Protein AF-A0A915N7B7-F1 (afdb_monomer_lite)

Structure (mmCIF, N/CA/C/O backbone):
data_AF-A0A915N7B7-F1
#
_entry.id   AF-A0A915N7B7-F1
#
loop_
_atom_site.group_PDB
_atom_site.id
_at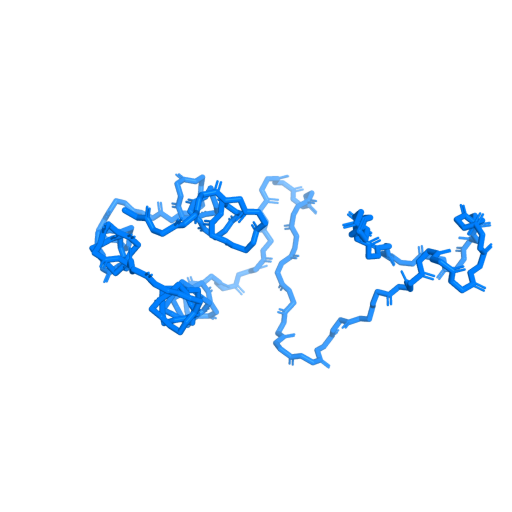om_site.type_symbol
_atom_site.label_atom_id
_atom_site.label_alt_id
_atom_site.label_comp_id
_atom_site.label_asym_id
_atom_site.label_entity_id
_atom_site.label_seq_id
_atom_site.pdbx_PDB_ins_code
_atom_site.Cartn_x
_atom_site.Cartn_y
_atom_site.Cartn_z
_atom_site.occupancy
_atom_site.B_iso_or_equiv
_atom_site.auth_seq_id
_atom_site.auth_comp_id
_atom_site.auth_asym_id
_atom_site.auth_atom_id
_atom_site.pdbx_PDB_model_num
ATOM 1 N N . SER A 1 1 ? 10.522 12.553 -2.591 1.00 73.94 1 SER A N 1
ATOM 2 C CA . SER A 1 1 ? 10.104 11.156 -2.805 1.00 73.94 1 SER A CA 1
ATOM 3 C C . SER A 1 1 ? 10.480 10.708 -4.208 1.00 73.94 1 SER A C 1
ATOM 5 O O . SER A 1 1 ? 10.306 11.485 -5.141 1.00 73.94 1 SER A O 1
ATOM 7 N N . PHE A 1 2 ? 11.013 9.488 -4.329 1.00 74.69 2 PHE A N 1
ATOM 8 C CA . PHE A 1 2 ? 11.539 8.874 -5.553 1.00 74.69 2 PHE A CA 1
ATOM 9 C C . PHE A 1 2 ? 10.452 8.604 -6.595 1.00 74.69 2 PHE A C 1
ATOM 11 O O . PHE A 1 2 ? 10.603 8.986 -7.751 1.00 74.69 2 PHE A O 1
ATOM 18 N N . HIS A 1 3 ? 9.342 7.979 -6.188 1.00 70.62 3 HIS A N 1
ATOM 19 C CA . HIS A 1 3 ? 8.145 7.887 -7.017 1.00 70.62 3 HIS A CA 1
ATOM 20 C C . HIS A 1 3 ? 6.885 7.710 -6.153 1.00 70.62 3 HIS A C 1
ATOM 22 O O . HIS A 1 3 ? 6.866 6.943 -5.191 1.00 70.62 3 HIS A O 1
ATOM 28 N N . GLY A 1 4 ? 5.820 8.430 -6.512 1.00 67.69 4 GLY A N 1
ATOM 29 C CA . GLY A 1 4 ? 4.509 8.386 -5.857 1.00 67.69 4 GLY A CA 1
ATOM 30 C C . GLY A 1 4 ? 3.477 7.598 -6.660 1.00 67.69 4 GLY A C 1
ATOM 31 O O . GLY A 1 4 ? 2.352 8.052 -6.802 1.00 67.69 4 GLY A O 1
ATOM 32 N N . THR A 1 5 ? 3.863 6.462 -7.244 1.00 78.00 5 THR A N 1
ATOM 33 C CA . THR A 1 5 ? 2.971 5.581 -8.030 1.00 78.00 5 THR A CA 1
ATOM 34 C C . THR A 1 5 ? 2.960 4.170 -7.430 1.00 78.00 5 THR A C 1
ATOM 36 O O . THR A 1 5 ? 3.646 3.929 -6.434 1.00 78.00 5 THR A O 1
ATOM 39 N N . ASP A 1 6 ? 2.161 3.254 -7.987 1.00 82.38 6 ASP A N 1
ATOM 40 C CA . ASP A 1 6 ? 2.081 1.836 -7.588 1.00 82.38 6 ASP A CA 1
ATOM 41 C C . ASP A 1 6 ? 2.086 1.640 -6.054 1.00 82.38 6 ASP A C 1
ATOM 43 O O . ASP A 1 6 ? 1.207 2.147 -5.347 1.00 82.38 6 ASP A O 1
ATOM 47 N N . ASN A 1 7 ? 3.111 0.967 -5.522 1.00 84.88 7 ASN A N 1
ATOM 48 C CA . ASN A 1 7 ? 3.230 0.655 -4.108 1.00 84.88 7 ASN A CA 1
ATOM 49 C C . ASN A 1 7 ? 3.411 1.907 -3.238 1.00 84.88 7 ASN A C 1
ATOM 51 O O . ASN A 1 7 ? 2.825 1.972 -2.159 1.00 84.88 7 ASN A O 1
ATOM 55 N N . GLY A 1 8 ? 4.161 2.915 -3.690 1.00 87.81 8 GLY A N 1
ATOM 56 C CA . GLY A 1 8 ? 4.338 4.162 -2.941 1.00 87.81 8 GLY A CA 1
ATOM 57 C C . GLY A 1 8 ? 3.014 4.899 -2.726 1.00 87.81 8 GLY A C 1
ATOM 58 O O . GLY A 1 8 ? 2.670 5.248 -1.595 1.00 87.81 8 GLY A O 1
ATOM 59 N N . ALA A 1 9 ? 2.234 5.057 -3.799 1.00 88.69 9 ALA A N 1
ATOM 60 C CA . ALA A 1 9 ? 0.935 5.728 -3.760 1.00 88.69 9 ALA A CA 1
ATOM 61 C C . ALA A 1 9 ? -0.075 4.999 -2.872 1.00 88.69 9 ALA A C 1
ATOM 63 O O . ALA A 1 9 ? -0.670 5.603 -1.981 1.00 88.69 9 ALA A O 1
ATOM 64 N N . ILE A 1 10 ? -0.273 3.696 -3.103 1.00 88.44 10 ILE A N 1
ATOM 65 C CA . ILE A 1 10 ? -1.339 2.954 -2.424 1.00 88.44 10 ILE A CA 1
ATOM 66 C C . ILE A 1 10 ? -1.076 2.833 -0.919 1.00 88.44 10 ILE A C 1
ATOM 68 O O . ILE A 1 10 ? -2.007 2.969 -0.131 1.00 88.44 10 ILE A O 1
ATOM 72 N N . HIS A 1 11 ? 0.183 2.660 -0.493 1.00 90.75 11 HIS A N 1
ATOM 73 C CA . HIS A 1 11 ? 0.521 2.616 0.934 1.00 90.75 11 HIS A CA 1
ATOM 74 C C . HIS A 1 11 ? 0.332 3.991 1.592 1.00 90.75 11 HIS A C 1
ATOM 76 O O . HIS A 1 11 ? -0.193 4.058 2.703 1.00 90.75 11 HIS A O 1
ATOM 82 N N . GLY A 1 12 ? 0.682 5.083 0.899 1.00 90.12 12 GLY A N 1
ATOM 83 C CA . GLY A 1 12 ? 0.395 6.446 1.358 1.00 90.12 12 GLY A CA 1
ATOM 84 C C . GLY A 1 12 ? -1.105 6.697 1.535 1.00 90.12 12 GLY A C 1
ATOM 85 O O . GLY A 1 12 ? -1.538 7.093 2.616 1.00 90.12 12 GLY A O 1
ATOM 86 N N . LEU A 1 13 ? -1.908 6.360 0.521 1.00 89.75 13 LEU A N 1
ATOM 87 C CA . LEU A 1 13 ? -3.366 6.500 0.554 1.00 89.75 13 LEU A CA 1
ATOM 88 C C . LEU A 1 13 ? -4.005 5.683 1.685 1.00 89.75 13 LEU A C 1
ATOM 90 O O . LEU A 1 13 ? -4.920 6.159 2.354 1.00 89.75 13 LEU A O 1
ATOM 94 N N . PHE A 1 14 ? -3.547 4.449 1.911 1.00 89.06 14 PHE A N 1
ATOM 95 C CA . PHE A 1 14 ? -4.073 3.612 2.991 1.00 89.06 14 PHE A CA 1
ATOM 96 C C . PHE A 1 14 ? -3.790 4.214 4.368 1.00 89.06 14 PHE A C 1
ATOM 98 O O . PHE A 1 14 ? -4.681 4.237 5.217 1.00 89.06 14 PHE A O 1
ATOM 105 N N . MET A 1 15 ? -2.583 4.744 4.579 1.00 88.56 15 MET A N 1
ATOM 106 C CA . MET A 1 15 ? -2.255 5.465 5.809 1.00 88.56 15 MET A CA 1
ATOM 107 C C . MET A 1 15 ? -3.113 6.726 5.959 1.00 88.56 15 MET A C 1
ATOM 109 O O . MET A 1 15 ? -3.594 7.020 7.050 1.00 88.56 15 MET A O 1
ATOM 113 N N . GLU A 1 16 ? -3.364 7.454 4.873 1.00 89.44 16 GLU A N 1
ATOM 114 C CA . GLU A 1 16 ? -4.205 8.650 4.900 1.00 89.44 16 GLU A CA 1
ATOM 115 C C . GLU A 1 16 ? -5.674 8.343 5.232 1.00 89.44 16 GLU A C 1
ATOM 117 O O . GLU A 1 16 ? -6.289 9.021 6.058 1.00 89.44 16 GLU A O 1
ATOM 122 N N . LYS A 1 17 ? -6.247 7.304 4.622 1.00 89.38 17 LYS A N 1
ATOM 123 C CA . LYS A 1 17 ? -7.665 6.970 4.798 1.00 89.38 17 LYS A CA 1
ATOM 124 C C . LYS A 1 17 ? -7.964 6.206 6.078 1.00 89.38 17 LYS A C 1
ATOM 126 O O . LYS A 1 17 ? -9.039 6.384 6.643 1.00 89.38 17 LYS A O 1
ATOM 131 N N . PHE A 1 18 ? -7.065 5.321 6.500 1.00 86.12 18 PHE A N 1
ATOM 132 C CA . PHE A 1 18 ? -7.404 4.289 7.484 1.00 86.12 18 PHE A CA 1
ATOM 133 C C . PHE A 1 18 ? -6.527 4.303 8.737 1.00 86.12 18 PHE A C 1
ATOM 135 O O . PHE A 1 18 ? -6.779 3.523 9.653 1.00 86.12 18 PHE A O 1
ATOM 142 N N . SER A 1 19 ? -5.525 5.182 8.811 1.00 83.88 19 SER A N 1
ATOM 143 C CA . SER A 1 19 ? -4.646 5.300 9.975 1.00 83.88 19 SER A CA 1
ATOM 144 C C . SER A 1 19 ? -4.838 6.633 10.709 1.00 83.88 19 SER A C 1
ATOM 146 O O . SER A 1 19 ? -5.174 7.656 10.108 1.00 83.88 19 SER A O 1
ATOM 148 N N . SER A 1 20 ? -4.590 6.662 12.024 1.00 84.31 20 SER A N 1
ATOM 149 C CA . SER A 1 20 ? -4.550 7.921 12.787 1.00 84.31 20 SER A CA 1
ATOM 150 C C . SER A 1 20 ? -3.394 8.813 12.316 1.00 84.31 20 SER A C 1
ATOM 152 O O . SER A 1 20 ? -2.429 8.329 11.713 1.00 84.31 20 SER A O 1
ATOM 154 N N . GLN A 1 21 ? -3.473 10.119 12.591 1.00 84.19 21 GLN A N 1
ATOM 155 C CA . GLN A 1 21 ? -2.412 11.068 12.231 1.00 84.19 21 GLN A CA 1
ATOM 156 C C . GLN A 1 21 ? -1.074 10.707 12.892 1.00 84.19 21 GLN A C 1
ATOM 158 O O . GLN A 1 21 ? -0.035 10.730 12.239 1.00 84.19 21 GLN A O 1
ATOM 163 N N . GLU A 1 22 ? -1.104 10.303 14.165 1.00 84.06 22 GLU A N 1
ATOM 164 C CA . GLU A 1 22 ? 0.090 9.853 14.888 1.00 84.06 22 GLU A CA 1
ATOM 165 C C . GLU A 1 22 ? 0.788 8.703 14.148 1.00 84.06 22 GLU A C 1
ATOM 167 O O . GLU A 1 22 ? 2.001 8.717 13.952 1.00 84.06 22 GLU A O 1
ATOM 172 N N . HIS A 1 23 ? 0.018 7.719 13.685 1.00 79.94 23 HIS A N 1
ATOM 173 C CA . HIS A 1 23 ? 0.550 6.567 12.969 1.00 79.94 23 HIS A CA 1
ATOM 174 C C . HIS A 1 23 ? 1.050 6.913 11.559 1.00 79.94 23 HIS A C 1
ATOM 176 O O . HIS A 1 23 ? 2.065 6.363 11.137 1.00 79.94 23 HIS A O 1
ATOM 182 N N . ARG A 1 24 ? 0.401 7.846 10.846 1.00 83.88 24 ARG A N 1
ATOM 183 C CA . ARG A 1 24 ? 0.888 8.357 9.547 1.00 83.88 24 ARG A CA 1
ATOM 184 C C . ARG A 1 24 ? 2.296 8.922 9.662 1.00 83.88 24 ARG A C 1
ATOM 186 O O . ARG A 1 24 ? 3.184 8.529 8.904 1.00 83.88 24 ARG A O 1
ATOM 193 N N . ASN A 1 25 ? 2.507 9.772 10.663 1.00 85.94 25 ASN A N 1
ATOM 194 C CA . ASN A 1 25 ? 3.767 10.482 10.854 1.00 85.94 25 ASN A CA 1
ATOM 195 C C . ASN A 1 25 ? 4.954 9.526 11.085 1.00 85.94 25 ASN A C 1
ATOM 197 O O . ASN A 1 25 ? 6.081 9.864 10.733 1.00 85.94 25 ASN A O 1
ATOM 201 N N . LYS A 1 26 ? 4.719 8.311 11.610 1.00 88.25 26 LYS A N 1
ATOM 202 C CA . LYS A 1 26 ? 5.781 7.324 11.892 1.00 88.25 26 LYS A CA 1
ATOM 203 C C . LYS A 1 26 ? 6.471 6.780 10.637 1.00 88.25 26 LYS A C 1
ATOM 205 O O . LYS A 1 26 ? 7.650 6.451 10.704 1.00 88.25 26 LYS A O 1
ATOM 210 N N . CYS A 1 27 ? 5.767 6.689 9.508 1.00 90.94 27 CYS A N 1
ATOM 211 C CA . CYS A 1 27 ? 6.338 6.177 8.254 1.00 90.94 27 CYS A CA 1
ATOM 212 C C . CYS A 1 27 ? 6.525 7.260 7.185 1.00 90.94 27 CYS A C 1
ATOM 214 O O . CYS A 1 27 ? 7.330 7.073 6.276 1.00 90.94 27 CYS A O 1
ATOM 216 N N . GLN A 1 28 ? 5.797 8.378 7.267 1.00 89.69 28 GLN A N 1
ATOM 217 C CA . GLN A 1 28 ? 5.723 9.377 6.199 1.00 89.69 28 GLN A CA 1
ATOM 218 C C . GLN A 1 28 ? 7.090 9.955 5.798 1.00 89.69 28 GLN A C 1
ATOM 220 O O . GLN A 1 28 ? 7.385 10.046 4.605 1.00 89.69 28 GLN A O 1
ATOM 225 N N . HIS A 1 29 ? 7.956 10.233 6.775 1.00 91.38 29 HIS A N 1
ATOM 226 C CA . HIS A 1 29 ? 9.314 10.725 6.535 1.00 91.38 29 HIS A CA 1
ATOM 227 C C . HIS A 1 29 ? 10.115 9.833 5.566 1.00 91.38 29 HIS A C 1
ATOM 229 O O . HIS A 1 29 ? 10.811 10.343 4.691 1.00 91.38 29 HIS A O 1
ATOM 235 N N . LEU A 1 30 ? 9.967 8.503 5.655 1.00 92.94 30 LEU A N 1
ATOM 236 C CA . LEU A 1 30 ? 10.669 7.548 4.785 1.00 92.94 30 LEU A CA 1
ATOM 237 C C . LEU A 1 30 ? 10.270 7.711 3.312 1.00 92.94 30 LEU A C 1
ATOM 239 O O . LEU A 1 30 ? 11.096 7.535 2.419 1.00 92.94 30 LEU A O 1
ATOM 243 N N . CYS A 1 31 ? 9.009 8.063 3.050 1.00 90.25 31 CYS A N 1
ATOM 244 C CA . CYS A 1 31 ? 8.549 8.356 1.697 1.00 90.25 31 CYS A CA 1
ATOM 245 C C . CYS A 1 31 ? 9.164 9.665 1.189 1.00 90.25 31 CYS A C 1
ATOM 247 O O . CYS A 1 31 ? 9.662 9.721 0.062 1.00 90.25 31 CYS A O 1
ATOM 249 N N . GLU A 1 32 ? 9.179 10.707 2.022 1.00 90.06 32 GLU A N 1
ATOM 250 C CA . GLU A 1 32 ? 9.675 12.041 1.668 1.00 90.06 32 GLU A CA 1
ATOM 251 C C . GLU A 1 32 ? 11.141 12.006 1.230 1.00 90.06 32 GLU A C 1
ATOM 253 O O . GLU A 1 32 ? 11.468 12.549 0.167 1.00 90.06 32 GLU A O 1
ATOM 258 N N . ILE A 1 33 ? 11.985 11.289 1.982 1.00 92.88 33 ILE A N 1
ATOM 259 C CA . ILE A 1 33 ? 13.426 11.180 1.717 1.00 92.88 33 ILE A CA 1
ATOM 260 C C . ILE A 1 33 ? 13.809 10.098 0.706 1.00 92.88 33 ILE A C 1
ATOM 262 O O . ILE A 1 33 ? 14.989 9.981 0.384 1.00 92.88 33 ILE A O 1
ATOM 266 N N . SER A 1 34 ? 12.854 9.303 0.216 1.00 92.69 34 SER A N 1
ATOM 267 C CA . SER A 1 34 ? 13.161 8.206 -0.705 1.00 92.69 34 SER A CA 1
ATOM 268 C C . SER A 1 34 ? 13.804 8.712 -2.000 1.00 92.69 34 SER A C 1
ATOM 270 O O . SER A 1 34 ? 13.329 9.681 -2.602 1.00 92.69 34 SER A O 1
ATOM 272 N N . LYS A 1 35 ? 14.879 8.044 -2.436 1.00 93.00 35 LYS A N 1
ATOM 273 C CA . LYS A 1 35 ? 15.641 8.353 -3.662 1.00 93.00 35 LYS A CA 1
ATOM 274 C C . LYS A 1 35 ? 15.758 7.177 -4.625 1.00 93.00 35 LYS A C 1
ATOM 276 O O . LYS A 1 35 ? 16.243 7.359 -5.736 1.00 93.00 35 LYS A O 1
ATOM 281 N N . ASN A 1 36 ? 15.358 5.981 -4.206 1.00 91.19 36 ASN A N 1
ATOM 282 C CA . ASN A 1 36 ? 15.405 4.771 -5.018 1.00 91.19 36 ASN A CA 1
ATOM 283 C C . ASN A 1 36 ? 14.329 3.760 -4.575 1.00 91.19 36 ASN A C 1
ATOM 285 O O . ASN A 1 36 ? 13.628 3.956 -3.578 1.00 91.19 36 ASN A O 1
ATOM 289 N N . PHE A 1 37 ? 14.210 2.654 -5.315 1.00 88.44 37 PHE A N 1
ATOM 290 C CA . PHE A 1 37 ? 13.260 1.580 -5.008 1.00 88.44 37 PHE A CA 1
ATOM 291 C C . PHE A 1 37 ? 13.501 0.918 -3.644 1.00 88.44 37 PHE A C 1
ATOM 293 O O . PHE A 1 37 ? 12.542 0.480 -3.014 1.00 88.44 37 PHE A O 1
ATOM 300 N N . GLY A 1 38 ? 14.746 0.854 -3.167 1.00 91.56 38 GLY A N 1
ATOM 301 C CA . GLY A 1 38 ? 15.079 0.328 -1.842 1.00 91.56 38 GLY A CA 1
ATOM 302 C C . GLY A 1 38 ? 14.546 1.214 -0.715 1.00 91.56 38 GLY A C 1
ATOM 303 O O . GLY A 1 38 ? 13.910 0.719 0.219 1.00 91.56 38 GLY A O 1
ATOM 304 N N . ASP A 1 39 ? 14.712 2.530 -0.837 1.00 92.38 39 ASP A N 1
ATOM 305 C CA . ASP A 1 39 ? 14.159 3.491 0.123 1.00 92.38 39 ASP A CA 1
ATOM 306 C C . ASP A 1 39 ? 12.625 3.432 0.127 1.00 92.38 39 ASP A C 1
ATOM 308 O O . ASP A 1 39 ? 11.990 3.385 1.183 1.00 92.38 39 ASP A O 1
ATOM 312 N N . LEU A 1 40 ? 12.010 3.356 -1.060 1.00 91.19 40 LEU A N 1
ATOM 313 C CA . LEU A 1 40 ? 10.559 3.230 -1.177 1.00 91.19 40 LEU A CA 1
ATOM 314 C C . LEU A 1 40 ? 10.053 1.906 -0.590 1.00 91.19 40 LEU A C 1
ATOM 316 O O . LEU A 1 40 ? 9.037 1.882 0.105 1.00 91.19 40 LEU A O 1
ATOM 320 N N . ASN A 1 41 ? 10.775 0.806 -0.806 1.00 91.81 41 ASN A N 1
ATOM 321 C CA . ASN A 1 41 ? 10.458 -0.472 -0.180 1.00 91.81 41 ASN A CA 1
ATOM 322 C C . ASN A 1 41 ? 10.495 -0.353 1.353 1.00 91.81 41 ASN A C 1
ATOM 324 O O . ASN A 1 41 ? 9.594 -0.853 2.025 1.00 91.81 41 ASN A O 1
ATOM 328 N N . THR A 1 42 ? 11.456 0.390 1.905 1.00 94.25 42 THR A N 1
ATOM 329 C CA . THR A 1 42 ? 11.554 0.652 3.351 1.00 94.25 42 THR A CA 1
ATOM 330 C C . THR A 1 42 ? 10.309 1.373 3.880 1.00 94.25 42 THR A C 1
ATOM 332 O O . THR A 1 42 ? 9.728 0.948 4.883 1.00 94.25 42 THR A O 1
ATOM 335 N N . PHE A 1 43 ? 9.821 2.391 3.164 1.00 92.75 43 PHE A N 1
ATOM 336 C CA . PHE A 1 43 ? 8.534 3.028 3.459 1.00 92.75 43 PHE A CA 1
ATOM 337 C C . PHE A 1 43 ? 7.365 2.025 3.427 1.00 92.75 43 PHE A C 1
ATOM 339 O O . PHE A 1 43 ? 6.585 1.951 4.379 1.00 92.75 43 PHE A O 1
ATOM 346 N N . THR A 1 44 ? 7.251 1.209 2.373 1.00 91.81 44 THR A N 1
ATOM 347 C CA . THR A 1 44 ? 6.132 0.255 2.231 1.00 91.81 44 THR A CA 1
ATOM 348 C C . THR A 1 44 ? 6.125 -0.805 3.337 1.00 91.81 44 THR A C 1
ATOM 350 O O . THR A 1 44 ? 5.064 -1.154 3.857 1.00 91.81 44 THR A O 1
ATOM 353 N N . VAL A 1 45 ? 7.303 -1.278 3.759 1.00 92.38 45 VAL A N 1
ATOM 354 C CA . VAL A 1 45 ? 7.459 -2.224 4.871 1.00 92.38 45 VAL A CA 1
ATOM 355 C C . VAL A 1 45 ? 7.036 -1.583 6.191 1.00 92.38 45 VAL A C 1
ATOM 357 O O . VAL A 1 45 ? 6.330 -2.230 6.967 1.00 92.38 45 VAL A O 1
ATOM 360 N N . CYS A 1 46 ? 7.401 -0.318 6.430 1.00 92.50 46 CYS A N 1
ATOM 361 C CA . CYS A 1 46 ? 6.954 0.427 7.609 1.00 92.50 46 CYS A CA 1
ATOM 362 C C . CYS A 1 46 ? 5.422 0.471 7.684 1.00 92.50 46 CYS A C 1
ATOM 364 O O . CYS A 1 46 ? 4.841 0.071 8.695 1.00 92.50 46 CYS A O 1
ATOM 366 N N . VAL A 1 47 ? 4.765 0.868 6.587 1.00 91.38 47 VAL A N 1
ATOM 367 C CA . VAL A 1 47 ? 3.298 0.941 6.510 1.00 91.38 47 VAL A CA 1
ATOM 368 C C . VAL A 1 47 ? 2.659 -0.423 6.763 1.00 91.38 47 VAL A C 1
ATOM 370 O O . VAL A 1 47 ? 1.762 -0.530 7.596 1.00 91.38 47 VAL A O 1
ATOM 373 N N . ARG A 1 48 ? 3.135 -1.487 6.103 1.00 88.75 48 ARG A N 1
ATOM 374 C CA . ARG A 1 48 ? 2.598 -2.847 6.288 1.00 88.75 48 ARG A CA 1
ATOM 375 C C . ARG A 1 48 ? 2.683 -3.303 7.740 1.00 88.75 48 ARG A C 1
ATOM 377 O O . ARG A 1 48 ? 1.691 -3.779 8.279 1.00 88.75 48 ARG A O 1
ATOM 384 N N . ASN A 1 49 ? 3.831 -3.101 8.382 1.00 88.12 49 ASN A N 1
ATOM 385 C CA . ASN A 1 49 ? 4.050 -3.489 9.774 1.00 88.12 49 ASN A CA 1
ATOM 386 C C . ASN A 1 49 ? 3.083 -2.758 10.722 1.00 88.12 49 ASN A C 1
ATOM 388 O O . ASN A 1 49 ? 2.495 -3.375 11.611 1.00 88.12 49 ASN A O 1
ATOM 392 N N . PHE A 1 50 ? 2.864 -1.458 10.497 1.00 85.62 50 PHE A N 1
ATOM 393 C CA . PHE A 1 50 ? 1.890 -0.680 11.264 1.00 85.62 50 PHE A CA 1
ATOM 394 C C . PHE A 1 50 ? 0.460 -1.179 11.070 1.00 85.62 50 PHE A C 1
ATOM 396 O O . PHE A 1 50 ? -0.236 -1.457 12.048 1.00 85.62 50 PHE A O 1
ATOM 403 N N . MET A 1 51 ? 0.041 -1.329 9.816 1.00 81.31 51 MET A N 1
ATOM 404 C CA . MET A 1 51 ? -1.318 -1.735 9.460 1.00 81.31 51 MET A CA 1
ATOM 405 C C . MET A 1 51 ? -1.636 -3.146 9.978 1.00 81.31 51 MET A C 1
ATOM 407 O O . MET A 1 51 ? -2.708 -3.376 10.531 1.00 81.31 51 MET A O 1
ATOM 411 N N . GLU A 1 52 ? -0.693 -4.087 9.881 1.00 80.12 52 GLU A N 1
ATOM 412 C CA . GLU A 1 52 ? -0.867 -5.457 10.381 1.00 80.12 52 GLU A CA 1
ATOM 413 C C . GLU A 1 52 ? -1.021 -5.535 11.906 1.00 80.12 52 GLU A C 1
ATOM 415 O O . GLU A 1 52 ? -1.775 -6.385 12.389 1.00 80.12 52 GLU A O 1
ATOM 420 N N . LYS A 1 53 ? -0.320 -4.670 12.653 1.00 77.81 53 LYS A N 1
ATOM 421 C CA . LYS A 1 53 ? -0.326 -4.657 14.125 1.00 77.81 53 LYS A CA 1
ATOM 422 C C . LYS A 1 53 ? -1.513 -3.918 14.730 1.00 77.81 53 LYS A C 1
ATOM 424 O O . LYS A 1 53 ? -1.991 -4.315 15.785 1.00 77.81 53 LYS A O 1
ATOM 429 N N . GLN A 1 54 ? -1.952 -2.827 14.107 1.00 68.62 54 GLN A N 1
ATOM 430 C CA . GLN A 1 54 ? -2.940 -1.922 14.706 1.00 68.62 54 GLN A CA 1
ATOM 431 C C . GLN A 1 54 ? -4.385 -2.238 14.298 1.00 68.62 54 GLN A C 1
ATOM 433 O O . GLN A 1 54 ? -5.325 -1.804 14.958 1.00 68.62 54 GLN A O 1
ATOM 438 N N . MET A 1 55 ? -4.601 -2.988 13.215 1.00 69.75 55 MET A N 1
ATOM 439 C CA . MET A 1 55 ? -5.934 -3.134 12.627 1.00 69.75 55 MET A CA 1
ATOM 440 C C . MET A 1 55 ? -6.539 -4.496 12.955 1.00 69.75 55 MET A C 1
ATOM 442 O O . MET A 1 55 ? -6.447 -5.434 12.166 1.00 69.75 55 MET A O 1
ATOM 446 N N . VAL A 1 56 ? -7.197 -4.576 14.117 1.00 63.94 56 VAL A N 1
ATOM 447 C CA . VAL A 1 56 ? -7.823 -5.797 14.665 1.00 63.94 56 VAL A CA 1
ATOM 448 C C . VAL A 1 56 ? -8.723 -6.506 13.643 1.00 63.94 56 VAL A C 1
ATOM 450 O O . VAL A 1 56 ? -8.633 -7.720 13.496 1.00 63.94 56 VAL A O 1
ATOM 453 N N . ASN A 1 57 ? -9.521 -5.758 12.869 1.00 69.88 57 ASN A N 1
ATOM 454 C CA . ASN A 1 57 ? -10.471 -6.338 11.909 1.00 69.88 57 ASN A CA 1
ATOM 455 C C . ASN A 1 57 ? -10.014 -6.329 10.441 1.00 69.88 57 ASN A C 1
ATOM 457 O O . ASN A 1 57 ? -10.767 -6.813 9.596 1.00 69.88 57 ASN A O 1
ATOM 461 N N . ARG A 1 58 ? -8.814 -5.798 10.125 1.00 79.81 58 ARG A N 1
ATOM 462 C CA . ARG A 1 58 ? -8.186 -5.699 8.776 1.00 79.81 58 ARG A CA 1
ATOM 463 C C . ARG A 1 58 ? -9.142 -5.416 7.606 1.00 79.81 58 ARG A C 1
ATOM 465 O O . ARG A 1 58 ? -8.876 -5.786 6.465 1.00 79.81 58 ARG A O 1
ATOM 472 N N . THR A 1 59 ? -10.265 -4.784 7.896 1.00 86.81 59 THR A N 1
ATOM 473 C CA . THR A 1 59 ? -11.391 -4.592 6.998 1.00 86.81 59 THR A CA 1
ATOM 474 C C . THR A 1 59 ? -11.844 -3.159 7.198 1.00 86.81 59 THR A C 1
ATOM 476 O O . THR A 1 59 ? -12.056 -2.727 8.331 1.00 86.81 59 THR A O 1
ATOM 479 N N . PHE A 1 60 ? -11.957 -2.422 6.103 1.00 84.75 60 PHE A N 1
ATOM 480 C CA . PHE A 1 60 ? -12.213 -0.986 6.078 1.00 84.75 60 PHE A CA 1
ATOM 481 C C . PHE A 1 60 ? -13.371 -0.683 5.137 1.00 84.75 60 PHE A C 1
ATOM 483 O O . PHE A 1 60 ? -13.829 -1.558 4.394 1.00 84.75 60 PHE A O 1
ATOM 490 N N . ASP A 1 61 ? -13.841 0.565 5.182 1.00 88.00 61 ASP A N 1
ATOM 491 C CA . ASP A 1 61 ? -14.898 1.071 4.299 1.00 88.00 61 ASP A CA 1
ATOM 492 C C . ASP A 1 61 ? -16.135 0.150 4.274 1.00 88.00 61 ASP A C 1
ATOM 494 O O . ASP A 1 61 ? -16.596 -0.313 3.230 1.00 88.00 61 ASP A O 1
ATOM 498 N N . GLY A 1 62 ? -16.608 -0.225 5.468 1.00 87.50 62 GLY A N 1
ATOM 499 C CA . GLY A 1 62 ? -17.792 -1.071 5.633 1.00 87.50 62 GLY A CA 1
ATOM 500 C C . GLY A 1 62 ? -17.679 -2.479 5.036 1.00 87.50 62 GLY A C 1
ATOM 501 O O . GLY A 1 62 ? -18.703 -3.076 4.728 1.00 87.50 62 GLY A O 1
ATOM 502 N N . GLY A 1 63 ? -16.467 -3.013 4.837 1.00 86.44 63 GLY A N 1
ATOM 503 C CA . GLY A 1 63 ? -16.272 -4.347 4.250 1.00 86.44 63 GLY A CA 1
ATOM 504 C C . GLY A 1 63 ? -15.685 -4.350 2.844 1.00 86.44 63 GLY A C 1
ATOM 505 O O . GLY A 1 63 ? -15.280 -5.407 2.365 1.00 86.44 63 GLY A O 1
ATOM 506 N N . LYS A 1 64 ? -15.611 -3.188 2.188 1.00 85.56 64 LYS A N 1
ATOM 507 C CA . LYS A 1 64 ? -15.186 -3.075 0.784 1.00 85.56 64 LYS A CA 1
ATOM 508 C C . LYS A 1 64 ? -13.682 -3.227 0.589 1.00 85.56 64 LYS A C 1
ATOM 510 O O . LYS A 1 64 ? -13.239 -3.585 -0.497 1.00 85.56 64 LYS A O 1
ATOM 515 N N . VAL A 1 65 ? -12.894 -2.961 1.627 1.00 86.19 65 VAL A N 1
ATOM 516 C CA . VAL A 1 65 ? -11.437 -3.098 1.590 1.00 86.19 65 VAL A CA 1
ATOM 517 C C . VAL A 1 65 ? -11.018 -4.094 2.654 1.00 86.19 65 VAL A C 1
ATOM 51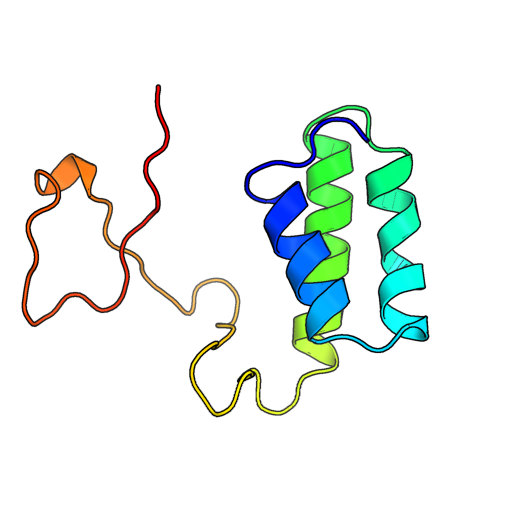9 O O . VAL A 1 65 ? -11.350 -3.917 3.822 1.00 86.19 65 VAL A O 1
ATOM 522 N N . ARG A 1 66 ? -10.257 -5.122 2.273 1.00 86.00 66 ARG A N 1
ATOM 523 C CA . ARG A 1 66 ? -9.703 -6.115 3.200 1.00 86.00 66 ARG A CA 1
ATOM 524 C C . ARG A 1 66 ? -8.203 -6.267 2.988 1.00 86.00 66 ARG A C 1
ATOM 526 O O . ARG A 1 66 ? -7.752 -6.490 1.869 1.00 86.00 66 ARG A O 1
ATOM 533 N N . LEU A 1 67 ? -7.445 -6.180 4.077 1.00 84.06 67 LEU A N 1
ATOM 534 C CA . LEU A 1 67 ? -6.010 -6.427 4.103 1.00 84.06 67 LEU A CA 1
ATOM 535 C C . LEU A 1 67 ? -5.743 -7.882 4.505 1.00 84.06 67 LEU A C 1
ATOM 537 O O . LEU A 1 67 ? -6.109 -8.320 5.597 1.00 84.06 67 LEU A O 1
ATOM 541 N N . PHE A 1 68 ? -5.075 -8.626 3.630 1.00 82.31 68 PHE A N 1
ATOM 542 C CA . PHE A 1 68 ? -4.651 -9.995 3.913 1.00 82.31 68 PHE A CA 1
ATOM 543 C C . PHE A 1 68 ? -3.258 -10.014 4.553 1.00 82.31 68 PHE A C 1
ATOM 545 O O . PHE A 1 68 ? -2.419 -9.185 4.193 1.00 82.31 68 PHE A O 1
ATOM 552 N N . PRO A 1 69 ? -2.982 -10.954 5.480 1.00 79.38 69 PRO A N 1
ATOM 553 C CA . PRO A 1 69 ? -1.612 -11.243 5.885 1.00 79.38 69 PRO A CA 1
ATOM 554 C C . PRO A 1 69 ? -0.723 -11.536 4.671 1.00 79.38 69 PRO A C 1
ATOM 556 O O . PRO A 1 69 ? -1.186 -12.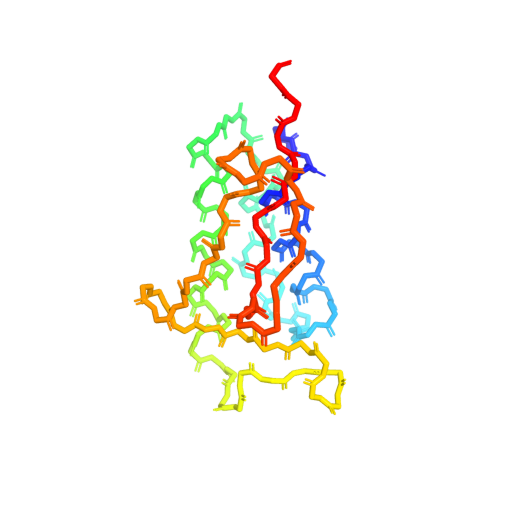063 3.651 1.00 79.38 69 PRO A O 1
ATOM 559 N N . LYS A 1 70 ? 0.576 -11.258 4.803 1.00 79.25 70 LYS A N 1
ATOM 560 C CA . LYS A 1 70 ? 1.562 -11.681 3.806 1.00 79.25 70 LYS A CA 1
ATOM 561 C C . LYS A 1 70 ? 1.404 -13.179 3.499 1.00 79.25 70 LYS A C 1
ATOM 563 O O . LYS A 1 70 ? 1.306 -13.990 4.413 1.00 79.25 70 LYS A O 1
ATOM 568 N N . ALA A 1 71 ? 1.398 -13.516 2.208 1.00 80.06 71 ALA A N 1
ATOM 569 C CA . ALA A 1 71 ? 1.238 -14.879 1.685 1.00 80.06 71 ALA A CA 1
ATOM 570 C C . ALA A 1 71 ? -0.112 -15.571 1.986 1.00 80.06 71 ALA A C 1
ATOM 572 O O . ALA A 1 71 ? -0.235 -16.772 1.773 1.00 80.06 71 AL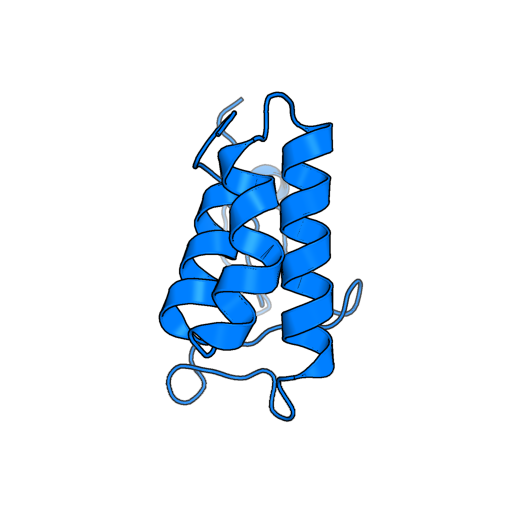A A O 1
ATOM 573 N N . ALA A 1 72 ? -1.137 -14.830 2.422 1.00 81.56 72 ALA A N 1
ATOM 574 C CA . ALA A 1 72 ? -2.481 -15.370 2.656 1.00 81.56 72 ALA A CA 1
ATOM 575 C C . ALA A 1 72 ? -3.500 -15.019 1.553 1.00 81.56 72 ALA A C 1
ATOM 577 O O . ALA A 1 72 ? -4.674 -15.362 1.670 1.00 81.56 72 ALA A O 1
ATOM 578 N N . GLY A 1 73 ? -3.077 -14.316 0.499 1.00 78.12 73 GLY A N 1
ATOM 579 C CA . GLY A 1 73 ? -3.925 -13.926 -0.626 1.00 78.12 73 GLY A CA 1
ATOM 580 C C . GLY A 1 73 ? -3.274 -14.284 -1.957 1.00 78.12 73 GLY A C 1
ATOM 581 O O . GLY A 1 73 ? -2.072 -14.086 -2.130 1.00 78.12 73 GLY A O 1
ATOM 582 N N . TRP A 1 74 ? -4.080 -14.788 -2.889 1.00 75.62 74 TRP A N 1
ATOM 583 C CA . TRP A 1 74 ? -3.667 -15.096 -4.255 1.00 75.62 74 TRP A CA 1
ATOM 584 C C . TRP A 1 74 ? -4.426 -14.196 -5.224 1.00 75.62 74 TRP A C 1
ATOM 586 O O . TRP A 1 74 ? -5.643 -14.045 -5.121 1.00 75.62 74 TRP A O 1
ATOM 596 N N . VAL A 1 75 ? -3.695 -13.611 -6.167 1.00 79.88 75 VAL A N 1
ATOM 597 C CA . VAL A 1 75 ? -4.241 -12.835 -7.283 1.00 79.88 75 VAL A CA 1
ATOM 598 C C . VAL A 1 75 ? -3.925 -13.576 -8.575 1.00 79.88 75 VAL A C 1
ATOM 600 O O . VAL A 1 75 ? -2.835 -14.133 -8.714 1.00 79.88 75 VAL A O 1
ATOM 603 N N . ARG A 1 76 ? -4.861 -13.603 -9.525 1.00 81.25 76 ARG A N 1
ATOM 604 C CA . ARG A 1 76 ? -4.581 -14.139 -10.859 1.00 81.25 76 ARG A CA 1
ATOM 605 C C . ARG A 1 76 ? -3.868 -13.081 -11.693 1.00 81.25 76 ARG A C 1
ATOM 607 O O . ARG A 1 76 ? -4.297 -11.927 -11.725 1.00 81.25 76 ARG A O 1
ATOM 614 N N . ASP A 1 77 ? -2.819 -13.484 -12.399 1.00 77.12 77 ASP A N 1
ATOM 615 C CA . ASP A 1 77 ? -2.218 -12.653 -13.439 1.00 77.12 77 ASP A CA 1
ATOM 616 C C . ASP A 1 77 ? -3.136 -12.618 -14.675 1.00 77.12 77 ASP A C 1
ATOM 618 O O . ASP A 1 77 ? -3.452 -13.655 -15.273 1.00 77.12 77 ASP A O 1
ATOM 622 N N . GLY A 1 78 ? -3.586 -11.416 -15.044 1.00 77.06 78 GLY A N 1
ATOM 623 C CA . GLY A 1 78 ? -4.439 -11.202 -16.211 1.00 77.06 78 GLY A CA 1
ATOM 624 C C . GLY A 1 78 ? -3.744 -11.551 -17.528 1.00 77.06 78 GLY A C 1
ATOM 625 O O . GLY A 1 78 ? -4.392 -12.093 -18.423 1.00 77.06 78 GLY A O 1
ATOM 626 N N . GLY A 1 79 ? -2.427 -11.348 -17.635 1.00 77.56 79 GLY A N 1
ATOM 627 C CA . GLY A 1 79 ? -1.664 -11.623 -18.854 1.00 77.56 79 GLY A CA 1
ATOM 628 C C . GLY A 1 79 ? -1.739 -13.091 -19.272 1.00 77.56 79 GLY A C 1
ATOM 629 O O . GLY A 1 79 ? -1.948 -13.396 -20.443 1.00 77.56 79 GLY A O 1
ATOM 630 N N . HIS A 1 80 ? -1.697 -14.010 -18.303 1.00 76.00 80 HIS A N 1
ATOM 631 C CA . HIS A 1 80 ? -1.773 -15.454 -18.556 1.00 76.00 80 HIS A CA 1
ATOM 632 C C . HIS A 1 80 ? -3.141 -15.936 -19.055 1.00 76.00 80 HIS A C 1
ATOM 634 O O . HIS A 1 80 ? -3.248 -17.018 -19.628 1.00 76.00 80 HIS A O 1
ATOM 640 N N . THR A 1 81 ? -4.200 -15.165 -18.813 1.00 78.88 81 THR A N 1
ATOM 641 C CA . THR A 1 81 ? -5.578 -15.550 -19.161 1.00 78.88 81 THR A CA 1
ATOM 642 C C . THR A 1 81 ? -6.209 -14.647 -20.213 1.00 78.88 81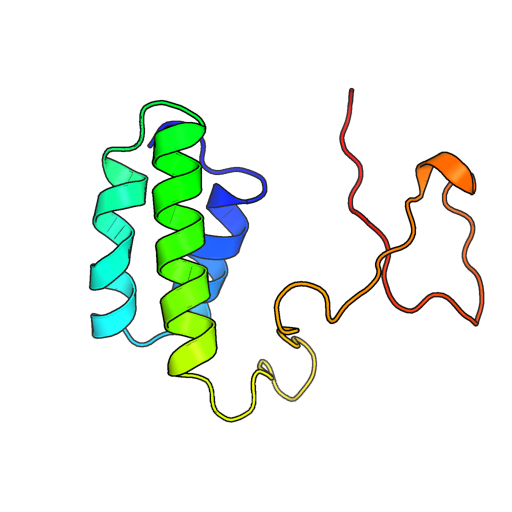 THR A C 1
ATOM 644 O O . THR A 1 81 ? -7.392 -14.802 -20.519 1.00 78.88 81 THR A O 1
ATOM 647 N N . GLY A 1 82 ? -5.442 -13.711 -20.781 1.00 80.12 82 GLY A N 1
ATOM 648 C CA . GLY A 1 82 ? -5.970 -12.684 -21.677 1.00 80.12 82 GLY A CA 1
ATOM 649 C C . GLY A 1 82 ? -7.044 -11.826 -21.005 1.00 80.12 82 GLY A C 1
ATOM 650 O O . GLY A 1 82 ? -8.027 -11.466 -21.646 1.00 80.12 82 GLY A O 1
ATOM 651 N N . THR A 1 83 ? -6.898 -11.570 -19.702 1.00 77.44 83 THR A N 1
ATOM 652 C CA . THR A 1 83 ? -7.826 -10.763 -18.890 1.00 77.44 83 THR A CA 1
ATOM 653 C C . THR A 1 83 ? -9.264 -11.310 -18.886 1.00 77.44 83 THR A C 1
ATOM 655 O O . THR A 1 83 ? -10.231 -10.576 -18.691 1.00 77.44 83 THR A O 1
ATOM 658 N N . LYS A 1 84 ? -9.441 -12.619 -19.108 1.00 79.81 84 LYS A N 1
ATOM 659 C CA . LYS A 1 84 ? -10.761 -13.257 -19.049 1.00 79.81 84 LYS A CA 1
ATOM 660 C C . LYS A 1 84 ? -11.218 -13.425 -17.602 1.00 79.81 84 LYS A C 1
ATOM 662 O O . LYS A 1 84 ? -10.455 -13.888 -16.758 1.00 79.81 84 LYS A O 1
ATOM 667 N N . PHE A 1 85 ? -12.488 -13.113 -17.358 1.00 76.50 85 PHE A N 1
ATOM 668 C CA . PHE A 1 85 ? -13.146 -13.339 -16.075 1.00 76.50 85 PHE A CA 1
ATOM 669 C C . PHE A 1 85 ? -13.640 -14.783 -15.935 1.00 76.50 85 PHE A C 1
ATOM 671 O O . PHE A 1 85 ? -14.141 -15.397 -16.877 1.00 76.50 85 PHE A O 1
ATOM 678 N N . SER A 1 86 ? -13.531 -15.301 -14.721 1.00 77.69 86 SER A N 1
ATOM 679 C CA . SER A 1 86 ? -14.025 -16.579 -14.241 1.00 77.69 86 SER A CA 1
ATOM 680 C C . SER A 1 86 ? -14.872 -16.339 -13.000 1.00 77.69 86 SER A C 1
ATOM 682 O O . SER A 1 86 ? -14.555 -15.511 -12.151 1.00 77.69 86 SER A O 1
ATOM 684 N N . THR A 1 87 ? -15.922 -17.134 -12.829 1.00 81.06 87 THR A N 1
ATOM 685 C CA . THR A 1 87 ? -16.741 -17.123 -11.606 1.00 81.06 87 THR A CA 1
ATOM 686 C C . THR A 1 87 ? -15.965 -17.569 -10.362 1.00 81.06 87 THR A C 1
ATOM 688 O O . THR A 1 87 ? -16.451 -17.417 -9.246 1.00 81.06 87 THR A O 1
ATOM 691 N N . LYS A 1 88 ? -14.756 -18.116 -10.547 1.00 75.56 88 LYS A N 1
ATOM 692 C CA . LYS A 1 88 ? -13.817 -18.478 -9.478 1.00 75.56 88 LYS A CA 1
ATOM 693 C C . LYS A 1 88 ? -12.742 -17.413 -9.236 1.00 75.56 88 LYS A C 1
ATOM 695 O O . LYS A 1 88 ? -11.833 -17.653 -8.442 1.00 75.56 88 LYS A O 1
ATOM 700 N N . ASP A 1 89 ? -12.782 -16.283 -9.941 1.00 69.69 89 ASP A N 1
ATOM 701 C CA . ASP A 1 89 ? -11.824 -15.204 -9.720 1.00 69.69 89 ASP A CA 1
ATOM 702 C C . ASP A 1 89 ? -12.113 -14.479 -8.420 1.00 69.69 89 ASP A C 1
ATOM 704 O O . ASP A 1 89 ? -13.179 -13.904 -8.226 1.00 69.69 89 ASP A O 1
ATOM 708 N N . PHE A 1 90 ? -11.126 -14.512 -7.530 1.00 66.62 90 PHE A N 1
ATOM 709 C CA . PHE A 1 90 ? -11.182 -13.803 -6.264 1.00 66.62 90 PHE A CA 1
ATOM 710 C C . PHE A 1 90 ? -10.594 -12.389 -6.383 1.00 66.62 90 PHE A C 1
ATOM 712 O O . PHE A 1 90 ? -11.161 -11.444 -5.843 1.00 66.62 90 PHE A O 1
ATOM 719 N N . MET A 1 91 ? -9.476 -12.231 -7.105 1.00 72.31 91 MET A N 1
ATOM 720 C CA . MET A 1 91 ? -8.769 -10.960 -7.313 1.00 72.31 91 MET A CA 1
ATOM 721 C C . MET A 1 91 ? -7.881 -11.024 -8.571 1.00 72.31 91 MET A C 1
ATOM 723 O O . MET A 1 91 ? -7.278 -12.066 -8.845 1.00 72.31 91 MET A O 1
ATOM 727 N N . PHE A 1 92 ? -7.737 -9.906 -9.291 1.00 72.00 92 PHE A N 1
ATOM 728 C CA . PHE A 1 92 ? -6.807 -9.758 -10.420 1.00 72.00 92 PHE A CA 1
ATOM 729 C C . PHE A 1 92 ? -5.610 -8.890 -10.044 1.00 72.00 92 PHE A C 1
ATOM 731 O O . PHE A 1 92 ? -5.754 -7.880 -9.354 1.00 72.00 92 PHE A O 1
ATOM 738 N N . HIS A 1 93 ? -4.429 -9.265 -10.527 1.00 72.19 93 HIS A N 1
ATOM 739 C CA . HIS A 1 93 ? -3.260 -8.398 -10.472 1.00 72.19 93 HIS A CA 1
ATOM 740 C C . HIS A 1 93 ? -3.431 -7.228 -11.459 1.00 72.19 93 HIS A C 1
ATOM 742 O O . HIS A 1 93 ? -3.901 -7.424 -12.580 1.00 72.19 93 HIS A O 1
ATOM 748 N N . GLY A 1 94 ? -3.056 -6.011 -11.050 1.00 62.94 94 GLY A N 1
ATOM 749 C CA . GLY A 1 94 ? -3.127 -4.822 -11.906 1.00 62.94 94 GLY A CA 1
ATOM 750 C C . GLY A 1 94 ? -2.225 -4.926 -13.142 1.00 62.94 94 GLY A C 1
ATOM 751 O O . GLY A 1 94 ? -1.222 -5.644 -13.142 1.00 62.94 94 GLY A O 1
ATOM 752 N N . TRP A 1 95 ? -2.575 -4.194 -14.201 1.00 60.22 95 TRP A N 1
ATOM 753 C CA . TRP A 1 95 ? -1.785 -4.140 -15.430 1.00 60.22 95 TRP A CA 1
ATOM 754 C C . TRP A 1 95 ? -0.451 -3.431 -15.163 1.00 60.22 95 TRP A C 1
ATOM 756 O O . TRP A 1 95 ? -0.434 -2.243 -14.840 1.00 60.22 95 TRP A O 1
ATOM 766 N N . LYS A 1 96 ? 0.675 -4.135 -15.313 1.00 56.41 96 LYS A N 1
ATOM 767 C CA . LYS A 1 96 ? 1.972 -3.475 -15.497 1.00 56.41 96 LYS A CA 1
ATOM 768 C C . LYS A 1 96 ? 2.138 -3.256 -16.990 1.00 56.41 96 LYS A C 1
ATOM 770 O O . LYS A 1 96 ? 2.281 -4.222 -17.732 1.00 56.41 96 LYS A O 1
ATOM 775 N N . ALA A 1 97 ? 2.053 -2.004 -17.433 1.00 52.31 97 ALA A N 1
ATOM 776 C CA . ALA A 1 97 ? 2.496 -1.681 -18.779 1.00 52.31 97 ALA A CA 1
ATOM 777 C C . ALA A 1 97 ? 4.008 -1.931 -18.795 1.00 52.31 97 ALA A C 1
ATOM 779 O O . ALA A 1 97 ? 4.722 -1.375 -17.959 1.00 52.31 97 ALA A O 1
ATOM 780 N N . SER A 1 98 ? 4.433 -2.865 -19.643 1.00 50.31 98 SER A N 1
ATOM 781 C CA . SER A 1 98 ? 5.840 -3.115 -19.960 1.00 50.31 98 SER A CA 1
ATOM 782 C C . SER A 1 98 ? 6.475 -1.886 -20.588 1.00 50.31 98 SER A C 1
ATOM 784 O O . SER A 1 98 ? 5.790 -1.302 -21.461 1.00 50.31 98 SER A O 1
#

InterPro domains:
  IPR004988 Protein of unknown function DUF273 [PF03314] (1-97)

Organism: Meloidogyne javanica (NCBI:txid6303)

Sequence (98 aa):
SFHGTDNGAIHGLFMEKFSSQEHRNKCQHLCEISKNFGDLNTFTVCVRNFMEKQMVNRTFDGGKVRLFPKAAGWVRDGGHTGTKFSTKDFMFHGWKAS

Radius of gyration: 15.2 Å; chains: 1; bounding box: 33×30×37 Å

pLDDT: mean 81.9, std 9.35, range [50.31, 94.25]

Secondary structure (DSSP, 8-state):
----SHHHHHHHHHHHHHS-HHHHHHH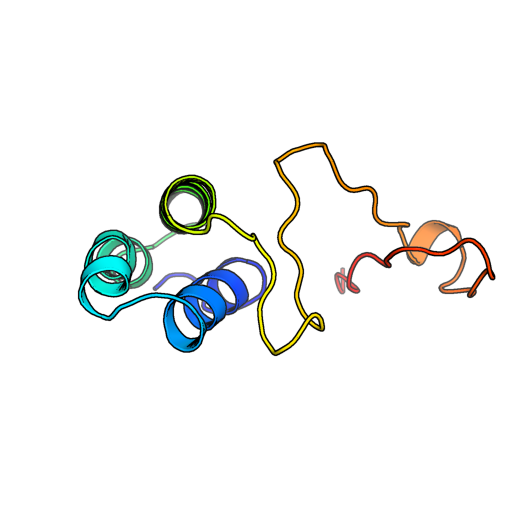HHHHHT--SHHHHHHHHHHHHHHHHHH-TT-EEGGGTEEPPPTTS---B-SGGGTT---TT---BPPP---

Foldseek 3Di:
DQDCDDLNVVLLVCCVPPNDPVLSVQLVVLSVPDNDPVSSVVSSVSSVVSLVPPPPQQADDVRPGHDDPVPRDDADECVVVVNDDDPPGPHHDDDDDD